Protein AF-A0A0W8F7K5-F1 (afdb_monomer)

Structure (mmCIF, N/CA/C/O backbone):
data_AF-A0A0W8F7K5-F1
#
_entry.id   AF-A0A0W8F7K5-F1
#
loop_
_atom_site.group_PDB
_atom_site.id
_atom_site.type_symbol
_atom_site.label_atom_id
_atom_site.label_alt_id
_atom_site.label_comp_id
_atom_site.label_asym_id
_atom_site.label_entity_id
_atom_site.label_seq_id
_atom_site.pdbx_PDB_ins_code
_atom_site.Cartn_x
_atom_site.Cartn_y
_atom_site.Cartn_z
_atom_site.occupancy
_atom_site.B_iso_or_equiv
_atom_site.auth_seq_id
_atom_site.auth_comp_id
_atom_site.auth_asym_id
_atom_site.auth_atom_id
_atom_site.pdbx_PDB_model_num
ATOM 1 N N . MET A 1 1 ? 0.411 -2.273 21.176 1.00 55.88 1 MET A N 1
ATOM 2 C CA . MET A 1 1 ? 0.681 -2.258 19.725 1.00 55.88 1 MET A CA 1
ATOM 3 C C . MET A 1 1 ? 0.316 -0.873 19.237 1.00 55.88 1 MET A C 1
ATOM 5 O O . MET A 1 1 ? -0.767 -0.421 19.583 1.00 55.88 1 MET A O 1
ATOM 9 N N . GLU A 1 2 ? 1.220 -0.173 18.554 1.00 68.50 2 GLU A N 1
ATOM 10 C CA . GLU A 1 2 ? 0.883 1.118 17.944 1.00 68.50 2 GLU A CA 1
ATOM 11 C C . GLU A 1 2 ? -0.103 0.872 16.798 1.00 68.50 2 GLU A C 1
ATOM 13 O O . GLU A 1 2 ? 0.166 0.078 15.894 1.00 68.50 2 GLU A O 1
ATOM 18 N N . THR A 1 3 ? -1.279 1.487 16.893 1.00 73.75 3 THR A N 1
ATOM 19 C CA . THR A 1 3 ? -2.304 1.474 15.849 1.00 73.75 3 THR A CA 1
ATOM 20 C C . THR A 1 3 ? -1.851 2.354 14.697 1.00 73.75 3 THR A C 1
ATOM 22 O O . THR A 1 3 ? -1.483 3.504 14.932 1.00 73.75 3 THR A O 1
ATOM 25 N N . ILE A 1 4 ? -1.917 1.839 13.470 1.00 84.44 4 ILE A N 1
ATOM 26 C CA . ILE A 1 4 ? -1.663 2.658 12.287 1.00 84.44 4 ILE A CA 1
ATOM 27 C C . ILE A 1 4 ? -2.726 3.754 12.159 1.00 84.44 4 ILE A C 1
ATOM 29 O O . ILE A 1 4 ? -3.914 3.525 12.391 1.00 84.44 4 ILE A O 1
ATOM 33 N N . THR A 1 5 ? -2.282 4.955 11.811 1.00 88.06 5 THR A N 1
ATOM 34 C CA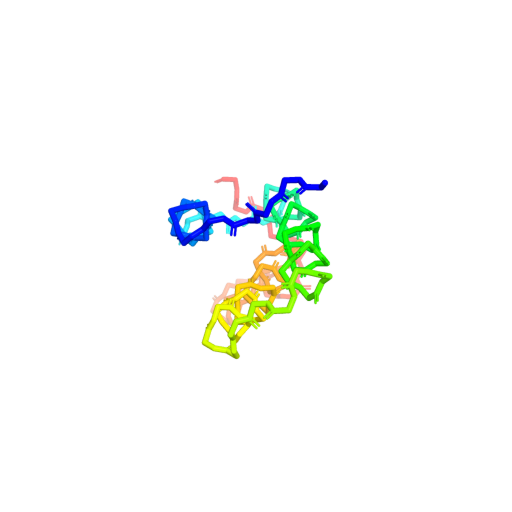 . THR A 1 5 ? -3.124 6.141 11.651 1.00 88.06 5 THR A CA 1
ATOM 35 C C . THR A 1 5 ? -3.443 6.420 10.183 1.00 88.06 5 THR A C 1
ATOM 37 O O . THR A 1 5 ? -2.708 6.039 9.274 1.00 88.06 5 THR A O 1
ATOM 40 N N . GLU A 1 6 ? -4.522 7.163 9.928 1.00 88.06 6 GLU A N 1
ATOM 41 C CA . GLU A 1 6 ? -4.873 7.589 8.565 1.00 88.06 6 GLU A CA 1
ATOM 42 C C . GLU A 1 6 ? -3.769 8.446 7.919 1.00 88.06 6 GLU A C 1
ATOM 44 O O . GLU A 1 6 ? -3.551 8.386 6.709 1.00 88.06 6 GLU A O 1
ATOM 49 N N . LYS A 1 7 ? -3.044 9.226 8.730 1.00 90.88 7 LYS A N 1
ATOM 50 C CA . LYS A 1 7 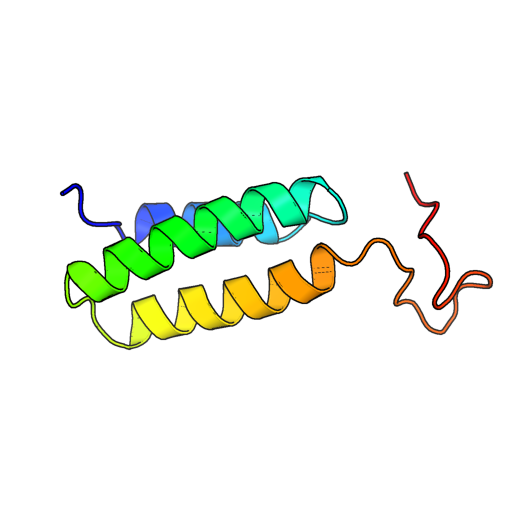? -1.907 10.018 8.259 1.00 90.88 7 LYS A CA 1
ATOM 51 C C . LYS A 1 7 ? -0.795 9.118 7.723 1.00 90.88 7 LYS A C 1
ATOM 53 O O . LYS A 1 7 ? -0.311 9.363 6.627 1.00 90.88 7 LYS A O 1
ATOM 58 N N . GLU A 1 8 ? -0.440 8.065 8.454 1.00 90.12 8 GLU A N 1
ATOM 59 C CA . GLU A 1 8 ? 0.570 7.107 7.995 1.00 90.12 8 GLU A CA 1
ATOM 60 C C . GLU A 1 8 ? 0.153 6.423 6.688 1.00 90.12 8 GLU A C 1
ATOM 6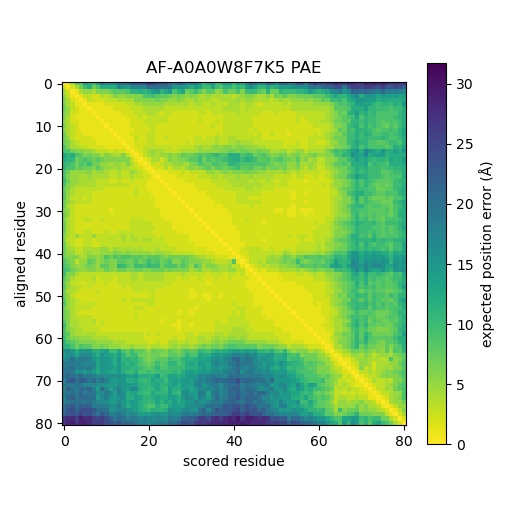2 O O . GLU A 1 8 ? 0.982 6.258 5.800 1.00 90.12 8 GLU A O 1
ATOM 67 N N . ILE A 1 9 ? -1.133 6.089 6.524 1.00 90.56 9 ILE A N 1
ATOM 68 C CA . ILE A 1 9 ? -1.648 5.522 5.267 1.00 90.56 9 ILE A CA 1
ATOM 69 C C . ILE A 1 9 ? -1.477 6.517 4.111 1.00 90.56 9 ILE A C 1
ATOM 71 O O . ILE A 1 9 ? -0.991 6.136 3.048 1.00 90.56 9 ILE A O 1
ATOM 75 N N . ARG A 1 10 ? -1.804 7.79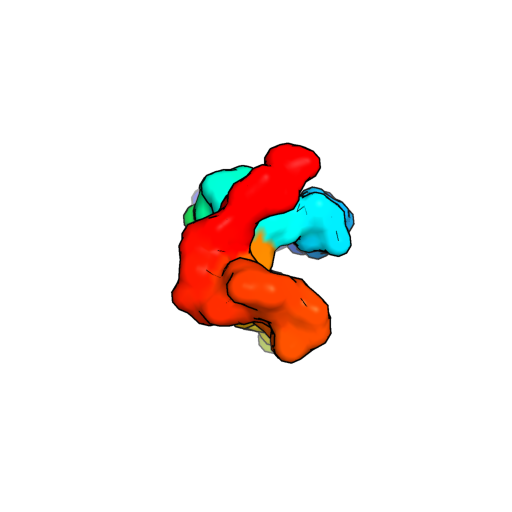9 4.319 1.00 91.44 10 ARG A N 1
ATOM 76 C CA . ARG A 1 10 ? -1.593 8.849 3.304 1.00 91.44 10 ARG A CA 1
ATOM 77 C C . ARG A 1 10 ? -0.116 9.028 2.953 1.00 91.44 10 ARG A C 1
ATOM 79 O O . ARG A 1 10 ? 0.214 9.158 1.779 1.00 91.44 10 ARG A O 1
ATOM 86 N N . ASP A 1 11 ? 0.770 8.992 3.945 1.00 92.50 11 ASP A N 1
ATOM 87 C CA . ASP A 1 11 ? 2.215 9.104 3.723 1.00 92.50 11 ASP A CA 1
ATOM 88 C C . ASP A 1 11 ? 2.738 7.904 2.899 1.00 92.50 11 ASP A C 1
ATOM 90 O O . ASP A 1 11 ? 3.589 8.062 2.018 1.00 92.50 11 ASP A O 1
ATOM 94 N N . LEU A 1 12 ? 2.209 6.695 3.135 1.00 92.62 12 LEU A N 1
ATOM 95 C CA . LEU A 1 12 ? 2.519 5.499 2.341 1.00 92.62 12 LEU A CA 1
ATOM 96 C C . LEU A 1 12 ? 2.008 5.617 0.894 1.00 92.62 12 LEU A C 1
ATOM 98 O O . LEU A 1 12 ? 2.744 5.288 -0.040 1.00 92.62 12 LEU A O 1
ATOM 102 N N . GLU A 1 13 ? 0.789 6.123 0.698 1.00 91.56 13 GLU A N 1
ATOM 103 C CA . GLU A 1 13 ? 0.219 6.399 -0.628 1.00 91.56 13 GLU A CA 1
ATOM 104 C C . GLU A 1 13 ? 1.067 7.420 -1.401 1.00 91.56 13 GLU A C 1
ATOM 106 O O . GLU A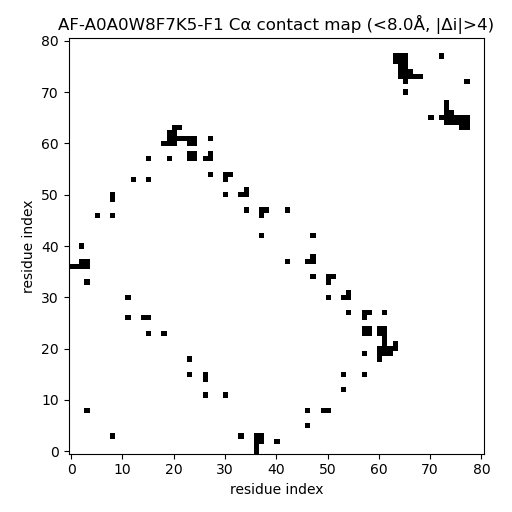 1 13 ? 1.434 7.182 -2.555 1.00 91.56 13 GLU A O 1
ATOM 111 N N . GLU A 1 14 ? 1.456 8.526 -0.759 1.00 90.88 14 GLU A N 1
ATOM 112 C CA . GLU A 1 14 ? 2.287 9.559 -1.379 1.00 90.88 14 GLU A CA 1
ATOM 113 C C . GLU A 1 14 ? 3.636 8.983 -1.827 1.00 90.88 14 GLU A C 1
ATOM 115 O O . GLU A 1 14 ? 4.036 9.153 -2.985 1.00 90.88 14 GLU A O 1
ATOM 120 N N . ARG A 1 15 ? 4.300 8.216 -0.953 1.00 88.62 15 ARG A N 1
ATOM 121 C CA . ARG A 1 15 ? 5.571 7.542 -1.263 1.00 88.62 15 ARG A CA 1
ATOM 122 C C . ARG A 1 15 ? 5.442 6.549 -2.417 1.00 88.62 15 ARG A C 1
ATOM 124 O O . ARG A 1 15 ? 6.392 6.399 -3.189 1.00 88.62 15 ARG A O 1
ATOM 131 N N . ALA A 1 16 ? 4.294 5.888 -2.562 1.00 88.25 16 ALA A N 1
ATOM 132 C CA . ALA A 1 16 ? 4.063 4.917 -3.627 1.00 88.25 16 ALA A CA 1
ATOM 133 C C . ALA A 1 16 ? 3.871 5.560 -5.010 1.00 88.25 16 ALA A C 1
ATOM 135 O O . ALA A 1 16 ? 4.198 4.933 -6.018 1.00 88.25 16 ALA A O 1
ATOM 136 N N . SER A 1 17 ? 3.414 6.814 -5.069 1.00 82.44 17 SER A N 1
ATOM 137 C CA . SER A 1 17 ? 3.050 7.527 -6.307 1.00 82.44 17 SER A CA 1
ATOM 138 C C . SER A 1 17 ? 4.115 7.485 -7.412 1.00 82.44 17 SER A C 1
ATOM 140 O O . SER A 1 17 ? 3.787 7.459 -8.598 1.00 82.44 17 SER A O 1
ATOM 142 N N . TYR A 1 18 ? 5.400 7.479 -7.040 1.00 76.19 18 TYR A N 1
ATOM 143 C CA . TYR A 1 18 ? 6.517 7.626 -7.984 1.00 76.19 18 TYR A CA 1
ATOM 144 C C . TYR A 1 18 ? 7.577 6.523 -7.874 1.00 76.19 18 TYR A C 1
ATOM 146 O O . TYR A 1 18 ? 8.648 6.624 -8.478 1.00 76.19 18 TYR A O 1
ATOM 154 N N . ILE A 1 19 ? 7.312 5.468 -7.104 1.00 82.81 19 ILE A N 1
ATOM 155 C CA . ILE A 1 19 ? 8.316 4.460 -6.760 1.00 82.81 19 ILE A CA 1
ATOM 156 C C . ILE A 1 19 ? 8.219 3.235 -7.678 1.00 82.81 19 ILE A C 1
ATOM 158 O O . ILE A 1 19 ? 7.130 2.799 -8.041 1.00 82.81 19 ILE A O 1
ATOM 162 N N . LYS A 1 20 ? 9.364 2.673 -8.085 1.00 80.25 20 LYS A N 1
ATOM 163 C CA . LYS A 1 20 ? 9.455 1.454 -8.912 1.00 80.25 20 LYS A CA 1
ATOM 164 C C . LYS A 1 20 ? 10.666 0.607 -8.526 1.00 80.25 20 LYS A C 1
ATOM 166 O O . LYS A 1 20 ? 11.602 1.095 -7.887 1.00 80.25 20 LYS A O 1
ATOM 171 N N . GLY A 1 21 ? 10.654 -0.654 -8.950 1.00 79.00 21 GLY A N 1
ATOM 172 C CA . GLY A 1 21 ? 11.747 -1.602 -8.763 1.00 79.00 21 GLY A CA 1
ATOM 173 C C . GLY A 1 21 ? 12.021 -1.878 -7.287 1.00 79.00 21 GLY A C 1
ATOM 174 O O . GLY A 1 21 ? 11.101 -2.081 -6.500 1.00 79.00 21 GLY A O 1
ATOM 175 N N . GLU A 1 22 ? 13.295 -1.869 -6.896 1.00 80.88 22 GLU A N 1
ATOM 176 C CA . GLU A 1 22 ? 13.718 -2.246 -5.541 1.00 80.88 22 GLU A CA 1
ATOM 177 C C . GLU A 1 22 ? 13.108 -1.363 -4.447 1.00 80.88 22 GLU A C 1
ATOM 179 O O . GLU A 1 22 ? 12.675 -1.855 -3.412 1.00 80.88 22 GLU A O 1
ATOM 184 N N . LYS A 1 23 ? 12.976 -0.059 -4.704 1.00 83.94 23 LYS A N 1
ATOM 185 C CA . LYS A 1 23 ? 12.357 0.859 -3.744 1.00 83.94 23 LYS A CA 1
ATOM 186 C C . LYS A 1 23 ? 10.871 0.540 -3.513 1.00 83.94 23 LYS A C 1
ATOM 188 O O . LYS A 1 23 ? 10.378 0.716 -2.405 1.00 83.94 23 LYS A O 1
ATOM 193 N N . ALA A 1 24 ? 10.175 0.042 -4.539 1.00 87.19 24 ALA A N 1
ATOM 194 C CA . ALA A 1 24 ? 8.787 -0.395 -4.415 1.00 87.19 24 ALA A CA 1
ATOM 195 C C . ALA A 1 24 ? 8.657 -1.703 -3.618 1.00 87.19 24 ALA A C 1
ATOM 197 O O . ALA A 1 24 ? 7.649 -1.882 -2.947 1.00 87.19 24 ALA A O 1
ATOM 198 N N . LYS A 1 25 ? 9.665 -2.592 -3.646 1.00 87.38 25 LYS A N 1
ATOM 199 C CA . LYS A 1 25 ? 9.690 -3.789 -2.783 1.00 87.38 25 LYS A CA 1
ATOM 200 C C . LYS A 1 25 ? 9.794 -3.418 -1.312 1.00 87.38 25 LYS A C 1
ATOM 202 O O . LYS A 1 25 ? 8.990 -3.889 -0.524 1.00 87.38 25 LYS A O 1
ATOM 207 N N . VAL A 1 26 ? 10.730 -2.530 -0.975 1.00 90.19 26 VAL A N 1
ATOM 208 C CA . VAL A 1 26 ? 10.906 -2.063 0.408 1.00 90.19 26 VAL A CA 1
ATOM 209 C C . VAL A 1 26 ? 9.618 -1.418 0.917 1.00 90.19 26 VAL A C 1
ATOM 211 O O . VAL A 1 26 ? 9.135 -1.759 1.989 1.00 90.19 26 VAL A O 1
ATOM 214 N N . LEU A 1 27 ? 9.002 -0.546 0.111 1.00 92.62 27 LEU A N 1
ATOM 215 C CA . LEU A 1 27 ? 7.732 0.067 0.496 1.00 92.62 27 LEU A CA 1
ATOM 216 C C . LEU A 1 27 ? 6.598 -0.962 0.604 1.00 92.62 27 LEU A C 1
ATOM 218 O O . LEU A 1 27 ? 5.749 -0.830 1.475 1.00 92.62 27 LEU A O 1
ATOM 222 N N . LYS A 1 28 ? 6.582 -1.999 -0.242 1.00 93.25 28 LYS A N 1
ATOM 223 C CA . LYS A 1 28 ? 5.602 -3.086 -0.143 1.00 93.25 28 LYS A CA 1
ATOM 224 C C . LYS A 1 28 ? 5.690 -3.788 1.213 1.00 93.25 28 LYS A C 1
ATOM 226 O O . LYS A 1 28 ? 4.660 -3.961 1.849 1.00 93.25 28 LYS A O 1
ATOM 231 N N . GLU A 1 29 ? 6.893 -4.140 1.661 1.00 93.75 29 GLU A N 1
ATOM 232 C CA . GLU A 1 29 ? 7.109 -4.775 2.969 1.00 93.75 29 GLU A CA 1
ATOM 233 C C . GLU A 1 29 ? 6.620 -3.876 4.118 1.00 93.75 29 GLU A C 1
ATOM 235 O O . GLU A 1 29 ? 5.970 -4.347 5.051 1.00 93.75 29 GLU A O 1
ATOM 240 N N . GLU A 1 30 ? 6.858 -2.562 4.032 1.00 93.69 30 GLU A N 1
ATOM 241 C CA . GLU A 1 30 ? 6.323 -1.598 5.004 1.00 93.69 30 GLU A CA 1
ATOM 242 C C . GLU A 1 30 ? 4.783 -1.583 5.021 1.00 93.69 30 GLU A C 1
ATOM 244 O O . GLU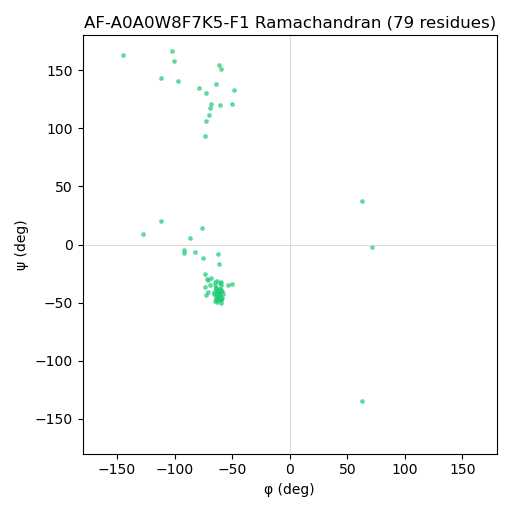 A 1 30 ? 4.176 -1.561 6.095 1.00 93.69 30 GLU A O 1
ATOM 249 N N . VAL A 1 31 ? 4.145 -1.637 3.846 1.00 94.31 31 VAL A N 1
ATOM 250 C CA . VAL A 1 31 ? 2.679 -1.673 3.718 1.00 94.31 31 VAL A CA 1
ATOM 251 C C . VAL A 1 31 ? 2.100 -3.007 4.214 1.00 94.31 31 VAL A C 1
ATOM 253 O O . VAL A 1 31 ? 1.045 -3.009 4.840 1.00 94.31 31 VAL A O 1
ATOM 256 N N . GLU A 1 32 ? 2.787 -4.138 4.027 1.00 94.38 32 GLU A N 1
ATOM 257 C CA . GLU A 1 32 ? 2.363 -5.441 4.575 1.00 94.38 32 GLU A CA 1
ATOM 258 C C . GLU A 1 32 ? 2.351 -5.425 6.112 1.00 94.38 32 GLU A C 1
ATOM 260 O O . GLU A 1 32 ? 1.407 -5.901 6.747 1.00 94.38 32 GLU A O 1
ATOM 265 N N . VAL A 1 33 ? 3.363 -4.807 6.730 1.00 93.94 33 VAL A N 1
ATOM 266 C CA . VAL A 1 33 ? 3.406 -4.615 8.188 1.00 93.94 33 VAL A CA 1
ATOM 267 C C . VAL A 1 33 ? 2.286 -3.681 8.655 1.00 93.94 33 VAL A C 1
ATOM 269 O O . VAL A 1 33 ? 1.660 -3.938 9.686 1.00 93.94 33 VAL A O 1
ATOM 272 N N . ALA A 1 34 ? 2.023 -2.605 7.913 1.00 92.75 34 ALA A N 1
ATOM 273 C CA . ALA A 1 34 ? 0.918 -1.685 8.169 1.00 92.75 34 ALA A CA 1
ATOM 274 C C . ALA A 1 34 ? -0.451 -2.383 8.104 1.00 92.75 34 ALA A C 1
ATOM 276 O O . ALA A 1 34 ? -1.267 -2.199 9.008 1.00 92.75 34 ALA A O 1
ATOM 277 N N . MET A 1 35 ? -0.670 -3.226 7.092 1.00 92.94 35 MET A N 1
ATOM 278 C CA . MET A 1 35 ? -1.884 -4.026 6.916 1.00 92.94 35 MET A CA 1
ATOM 279 C C . MET A 1 35 ? -2.114 -4.963 8.103 1.00 92.94 35 MET A C 1
ATOM 281 O O . MET A 1 35 ? -3.166 -4.908 8.734 1.00 92.94 35 MET A O 1
ATOM 285 N N . ALA A 1 36 ? -1.097 -5.730 8.507 1.00 92.25 36 ALA A N 1
ATOM 286 C CA . ALA A 1 36 ? -1.211 -6.633 9.653 1.00 92.25 36 ALA A CA 1
ATOM 287 C C . ALA A 1 36 ? -1.564 -5.889 10.957 1.00 92.25 36 ALA A C 1
ATOM 289 O O . ALA A 1 36 ? -2.310 -6.398 11.797 1.00 92.25 36 ALA A O 1
ATOM 290 N N . ARG A 1 37 ? -1.053 -4.662 11.138 1.00 91.38 37 ARG A N 1
ATOM 291 C CA . ARG A 1 37 ? -1.414 -3.804 12.279 1.00 91.38 37 ARG A CA 1
ATOM 292 C C . ARG A 1 37 ? -2.845 -3.279 12.173 1.00 91.38 37 ARG A C 1
ATOM 294 O O . ARG A 1 37 ? -3.528 -3.237 13.194 1.00 91.38 37 ARG A O 1
ATOM 301 N N . ALA A 1 38 ? -3.287 -2.880 10.980 1.00 90.19 38 ALA A N 1
ATOM 302 C CA . ALA A 1 38 ? -4.650 -2.415 10.729 1.00 90.19 38 ALA A CA 1
ATOM 303 C C . ALA A 1 38 ? -5.682 -3.511 11.028 1.00 90.19 38 ALA A C 1
ATOM 305 O O . ALA A 1 38 ? -6.653 -3.264 11.746 1.00 90.19 38 ALA A O 1
ATOM 306 N N . GLU A 1 39 ? -5.427 -4.729 10.549 1.00 89.69 39 GLU A N 1
ATOM 307 C CA . GLU A 1 39 ? -6.263 -5.905 10.798 1.00 89.69 39 GLU A CA 1
ATOM 308 C C . GLU A 1 39 ? -6.290 -6.274 12.285 1.00 89.69 39 GLU A C 1
ATOM 310 O O . GLU A 1 39 ? -7.363 -6.454 12.861 1.00 89.69 39 GLU A O 1
ATOM 315 N N . ALA A 1 40 ? -5.125 -6.318 12.944 1.00 89.88 40 ALA A N 1
ATOM 316 C CA . ALA A 1 40 ? -5.033 -6.620 14.373 1.00 89.88 40 ALA A CA 1
ATOM 317 C C . ALA A 1 40 ? -5.741 -5.576 15.253 1.00 89.88 40 ALA A C 1
ATOM 319 O O . ALA A 1 40 ? -6.256 -5.909 16.321 1.00 89.88 40 ALA A O 1
ATOM 320 N N . ALA A 1 41 ? -5.767 -4.316 14.814 1.00 88.31 41 ALA A N 1
ATOM 321 C CA . ALA A 1 41 ? -6.483 -3.234 15.481 1.00 88.31 41 ALA A CA 1
ATOM 322 C C . ALA A 1 41 ? -7.985 -3.195 15.143 1.00 88.31 41 ALA A C 1
ATOM 324 O O . ALA A 1 41 ? -8.710 -2.403 15.743 1.00 88.31 41 ALA A O 1
ATOM 325 N N . GLY A 1 42 ? -8.457 -4.025 14.204 1.00 86.56 42 GLY A N 1
ATOM 326 C CA . GLY A 1 42 ? -9.847 -4.028 13.754 1.00 86.56 42 GLY A CA 1
ATOM 327 C C . GLY A 1 42 ? -10.261 -2.708 13.103 1.00 86.56 42 GLY A C 1
ATOM 328 O O . GLY A 1 42 ? -11.375 -2.235 13.337 1.00 86.56 42 GLY A O 1
ATOM 329 N N . LEU A 1 43 ? -9.357 -2.077 12.341 1.00 85.69 43 LEU A N 1
ATOM 330 C CA . LEU A 1 43 ? -9.671 -0.838 11.631 1.00 85.69 43 LEU A CA 1
ATOM 331 C C . LEU A 1 43 ? -10.800 -1.049 10.613 1.00 85.69 43 LEU A C 1
ATOM 333 O O . LEU A 1 43 ? -11.040 -2.153 10.126 1.00 85.69 43 LEU A O 1
ATOM 337 N N . GLY A 1 44 ? -11.512 0.038 10.307 1.00 85.75 44 GLY A N 1
ATOM 338 C CA . GLY A 1 44 ? -12.628 0.014 9.366 1.00 85.75 44 GLY A CA 1
ATOM 339 C C . GLY A 1 44 ? -12.207 -0.443 7.968 1.00 85.75 44 GLY A C 1
ATOM 340 O O . GLY A 1 44 ? -11.074 -0.204 7.541 1.00 85.75 44 GLY A O 1
ATOM 341 N N . SER A 1 45 ? -13.152 -1.051 7.246 1.00 87.81 45 SER A N 1
ATOM 342 C CA . SER A 1 45 ? -12.930 -1.619 5.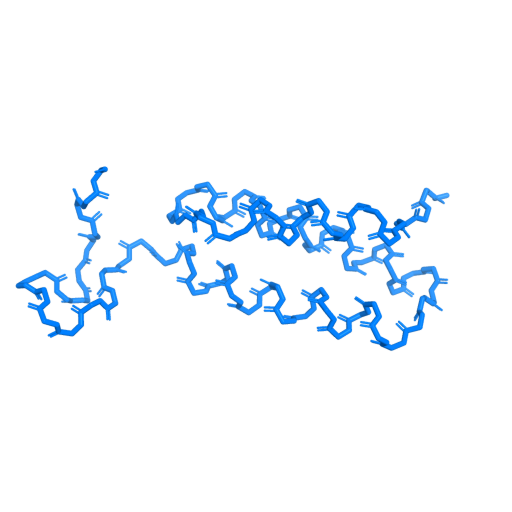911 1.00 87.81 45 SER A CA 1
ATOM 343 C C . SER A 1 45 ? -12.326 -0.617 4.928 1.00 87.81 45 SER A C 1
ATOM 345 O O . SER A 1 45 ? -11.456 -0.990 4.165 1.00 87.81 45 SER A O 1
ATOM 347 N N . GLU A 1 46 ? -12.678 0.669 5.010 1.00 91.06 46 GLU A N 1
ATOM 348 C CA . GLU A 1 46 ? -12.122 1.710 4.134 1.00 91.06 46 GLU A CA 1
ATOM 349 C C . GLU A 1 46 ? -10.587 1.825 4.213 1.00 91.06 46 GLU A C 1
ATOM 351 O O . GLU A 1 46 ? -9.917 1.974 3.192 1.00 91.06 46 GLU A O 1
ATOM 356 N N . LEU A 1 47 ? -10.008 1.764 5.417 1.00 89.25 47 LEU A N 1
ATOM 357 C CA . LEU A 1 47 ? -8.554 1.879 5.588 1.00 89.25 47 LEU A CA 1
ATOM 358 C C . LEU A 1 47 ? -7.838 0.612 5.120 1.00 89.25 47 LEU A C 1
ATOM 360 O O . LEU A 1 47 ? -6.757 0.692 4.538 1.00 89.25 47 LEU A O 1
ATOM 364 N N . ILE A 1 48 ? -8.467 -0.537 5.357 1.00 92.62 48 ILE A N 1
ATOM 365 C CA . ILE A 1 48 ? -8.009 -1.842 4.884 1.00 92.62 48 ILE A CA 1
ATOM 366 C C . ILE A 1 48 ? -8.025 -1.876 3.348 1.00 92.62 48 ILE A C 1
ATOM 368 O O . ILE A 1 48 ? -7.003 -2.182 2.743 1.00 92.62 48 ILE A O 1
ATOM 372 N N . ASP A 1 49 ? -9.118 -1.445 2.713 1.00 93.69 49 ASP A N 1
ATOM 373 C CA . ASP A 1 49 ? -9.273 -1.405 1.254 1.00 93.69 49 ASP A CA 1
ATOM 374 C C . ASP A 1 49 ? -8.196 -0.529 0.589 1.00 93.69 49 ASP A C 1
ATOM 376 O O . ASP A 1 49 ? -7.642 -0.877 -0.457 1.00 93.69 49 ASP A O 1
ATOM 380 N N . ARG A 1 50 ? -7.853 0.610 1.207 1.00 94.12 50 ARG A N 1
ATOM 381 C CA . ARG A 1 50 ? -6.779 1.495 0.725 1.00 94.12 50 ARG A CA 1
ATOM 382 C C . ARG A 1 50 ? -5.410 0.819 0.775 1.00 94.12 50 ARG A C 1
ATOM 384 O O . ARG A 1 50 ? -4.655 0.908 -0.195 1.00 94.12 50 ARG A O 1
ATOM 391 N N . LEU A 1 51 ? -5.097 0.135 1.876 1.00 93.31 51 LEU A N 1
ATOM 392 C CA . LEU A 1 51 ? -3.851 -0.623 2.020 1.00 93.31 51 LEU A CA 1
ATOM 393 C C . LEU A 1 51 ? -3.783 -1.788 1.021 1.00 93.31 51 LEU A C 1
ATOM 395 O O . LEU A 1 51 ? -2.732 -2.007 0.420 1.00 93.31 51 LEU A O 1
ATOM 399 N N . ASP A 1 52 ? -4.902 -2.462 0.762 1.00 94.50 52 ASP A N 1
ATOM 400 C CA . ASP A 1 52 ? -4.996 -3.547 -0.220 1.00 94.50 52 ASP A CA 1
ATOM 401 C C . ASP A 1 52 ? -4.718 -3.064 -1.651 1.00 94.50 52 ASP A C 1
ATOM 403 O O . ASP A 1 52 ? -3.895 -3.640 -2.375 1.00 94.50 52 ASP A O 1
ATOM 407 N N . ILE A 1 53 ? -5.337 -1.952 -2.059 1.00 94.19 53 ILE A N 1
ATOM 408 C CA . ILE A 1 53 ? -5.066 -1.324 -3.362 1.00 94.19 53 ILE A CA 1
ATOM 409 C C . ILE A 1 53 ? -3.589 -0.917 -3.458 1.00 94.19 53 ILE A C 1
ATOM 411 O O . ILE A 1 53 ? -2.947 -1.105 -4.498 1.00 94.19 53 ILE A O 1
ATOM 415 N N . LEU A 1 54 ? -3.024 -0.383 -2.374 1.00 93.44 54 LEU A N 1
ATOM 416 C CA . LEU A 1 54 ? -1.623 0.016 -2.320 1.00 93.44 54 LEU A CA 1
ATOM 417 C C . LEU A 1 54 ? -0.676 -1.184 -2.487 1.00 93.44 54 LEU A C 1
ATOM 419 O O . LEU A 1 54 ? 0.283 -1.101 -3.259 1.00 93.44 54 LEU A O 1
ATOM 423 N N . LEU A 1 55 ? -0.965 -2.317 -1.840 1.00 94.06 55 LEU A N 1
ATOM 424 C CA . LEU A 1 55 ? -0.206 -3.565 -1.985 1.00 94.06 55 LEU A CA 1
ATOM 425 C C . LEU A 1 55 ? -0.244 -4.108 -3.412 1.00 94.06 55 LEU A C 1
ATOM 427 O O . LEU A 1 55 ? 0.780 -4.581 -3.923 1.00 94.06 55 LEU A O 1
ATOM 431 N N . LEU A 1 56 ? -1.397 -4.020 -4.075 1.00 91.69 56 LEU A N 1
ATOM 432 C CA . LEU A 1 56 ? -1.542 -4.420 -5.470 1.00 91.69 56 LEU A CA 1
ATOM 433 C C . LEU A 1 56 ? -0.661 -3.550 -6.379 1.00 91.69 56 LEU A C 1
ATOM 435 O 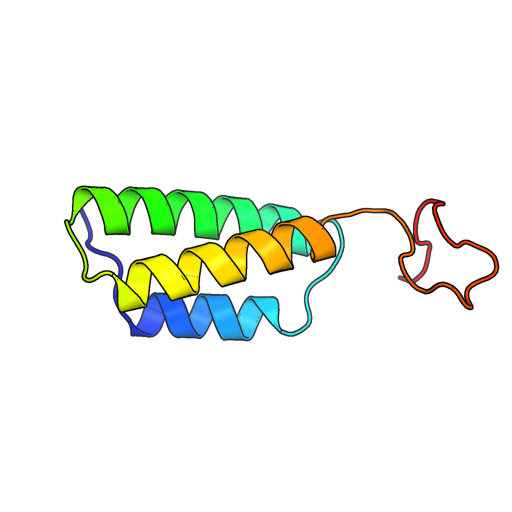O . LEU A 1 56 ? 0.162 -4.076 -7.134 1.00 91.69 56 LEU A O 1
ATOM 439 N N . ASN A 1 57 ? -0.736 -2.227 -6.220 1.00 90.06 57 ASN A N 1
ATOM 440 C CA . ASN A 1 57 ? 0.072 -1.274 -6.983 1.00 90.06 57 ASN A CA 1
ATOM 441 C C . ASN A 1 57 ? 1.578 -1.474 -6.757 1.00 90.06 57 ASN A C 1
ATOM 443 O O . ASN A 1 57 ? 2.358 -1.490 -7.711 1.00 90.06 57 ASN A O 1
ATOM 447 N N . LEU A 1 58 ? 2.010 -1.679 -5.511 1.00 90.56 58 LEU A N 1
ATOM 448 C CA . LEU A 1 58 ? 3.418 -1.916 -5.186 1.00 90.56 58 LEU A CA 1
ATOM 449 C C . LEU A 1 58 ? 3.903 -3.286 -5.661 1.00 90.56 58 LEU A C 1
ATOM 451 O O . LEU A 1 58 ? 5.061 -3.428 -6.054 1.00 90.56 58 LEU A O 1
ATOM 455 N N . THR A 1 59 ? 3.030 -4.291 -5.710 1.00 88.25 59 THR A N 1
ATOM 456 C CA . THR A 1 59 ? 3.346 -5.590 -6.318 1.00 88.25 59 THR A CA 1
ATOM 457 C C . THR A 1 59 ? 3.605 -5.454 -7.816 1.00 88.25 59 THR A C 1
ATOM 459 O O . THR A 1 59 ? 4.510 -6.100 -8.342 1.00 88.25 59 THR A O 1
ATOM 462 N N . GLU A 1 60 ? 2.876 -4.587 -8.513 1.00 85.81 60 GLU A N 1
ATOM 463 C CA . GLU A 1 60 ? 3.176 -4.278 -9.910 1.00 85.81 60 GLU A CA 1
ATOM 464 C C . GLU A 1 60 ? 4.432 -3.417 -10.059 1.00 85.81 60 GLU A C 1
ATOM 466 O O . GLU A 1 60 ? 5.282 -3.712 -10.900 1.00 85.81 60 GLU A O 1
ATOM 471 N N . ALA A 1 61 ? 4.588 -2.389 -9.225 1.00 84.94 61 ALA A N 1
ATOM 472 C CA . ALA A 1 61 ? 5.712 -1.460 -9.287 1.00 84.94 61 ALA A CA 1
ATOM 473 C C . ALA A 1 61 ? 7.052 -2.103 -8.894 1.00 84.94 61 ALA A C 1
ATOM 475 O O . ALA A 1 61 ? 8.099 -1.694 -9.395 1.00 84.94 61 ALA A O 1
ATOM 476 N N . SER A 1 62 ? 7.030 -3.117 -8.027 1.00 85.19 62 SER A N 1
ATOM 477 C CA . SER A 1 62 ? 8.204 -3.893 -7.605 1.00 85.19 62 SER A CA 1
ATOM 478 C C . SER A 1 62 ? 8.699 -4.886 -8.651 1.00 85.19 62 SER A C 1
ATOM 480 O O . SER A 1 62 ? 9.809 -5.418 -8.519 1.00 85.19 62 SER A O 1
ATOM 482 N N . ARG A 1 63 ? 7.915 -5.128 -9.711 1.00 80.94 63 ARG A N 1
ATOM 483 C CA . ARG A 1 63 ? 8.360 -5.948 -10.834 1.00 80.94 63 ARG A CA 1
ATOM 484 C C . ARG A 1 63 ? 9.586 -5.3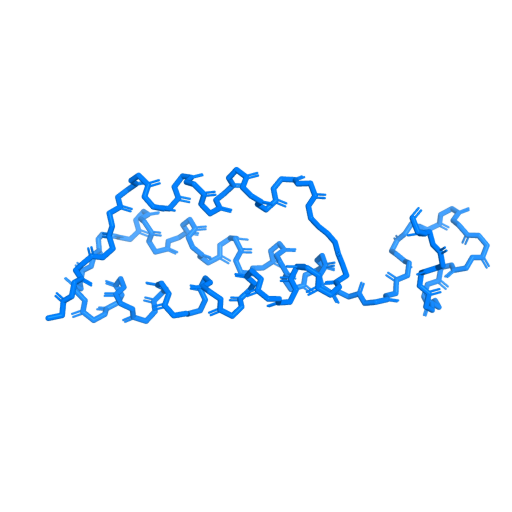03 -11.461 1.00 80.94 63 ARG A C 1
ATOM 486 O O . ARG A 1 63 ? 9.536 -4.205 -12.004 1.00 80.94 63 ARG A O 1
ATOM 493 N N . ASP A 1 64 ? 10.684 -6.048 -11.464 1.00 69.38 64 ASP A N 1
ATOM 494 C CA . ASP A 1 64 ? 11.935 -5.636 -12.103 1.00 69.38 64 ASP A CA 1
ATOM 495 C C . ASP A 1 64 ? 11.871 -5.779 -13.637 1.00 69.38 64 ASP A C 1
ATOM 497 O O . ASP A 1 64 ? 12.893 -5.765 -14.309 1.00 69.38 64 ASP A O 1
ATOM 501 N N . VAL A 1 65 ? 10.677 -5.949 -14.220 1.00 70.00 65 VAL A N 1
ATOM 502 C CA . VAL A 1 65 ? 10.459 -6.132 -15.662 1.00 70.00 65 VAL A CA 1
ATOM 503 C C . VAL A 1 65 ? 9.739 -4.938 -16.273 1.00 70.00 65 VAL A C 1
ATOM 505 O O . VAL A 1 65 ? 8.852 -4.343 -15.666 1.00 70.00 65 VAL A O 1
ATOM 508 N N . CYS A 1 66 ? 10.111 -4.577 -17.502 1.00 68.25 66 CYS A N 1
ATOM 509 C CA . CYS A 1 66 ? 9.456 -3.485 -18.209 1.00 68.25 66 CYS A CA 1
ATOM 510 C C . CYS A 1 66 ? 8.024 -3.881 -18.601 1.00 68.25 66 CYS A C 1
ATOM 512 O O . CYS A 1 66 ? 7.827 -4.794 -19.404 1.00 68.25 66 CYS A O 1
ATOM 514 N N . THR A 1 67 ? 7.032 -3.169 -18.066 1.00 70.31 67 THR A N 1
ATOM 515 C CA . THR A 1 67 ? 5.605 -3.354 -18.388 1.00 70.31 67 THR A CA 1
ATOM 516 C C . THR A 1 67 ? 5.121 -2.454 -19.527 1.00 70.31 67 THR A C 1
ATOM 518 O O . THR A 1 67 ? 3.991 -2.595 -19.987 1.00 70.31 67 THR A O 1
ATOM 521 N N . ASN A 1 68 ? 5.971 -1.552 -20.034 1.00 72.00 68 ASN A N 1
ATOM 522 C CA . ASN A 1 68 ? 5.644 -0.716 -21.186 1.00 72.00 68 ASN A CA 1
ATOM 523 C C . ASN A 1 68 ? 5.662 -1.566 -22.465 1.00 72.00 68 ASN A C 1
ATOM 525 O O . ASN A 1 68 ? 6.731 -1.907 -22.970 1.00 72.00 68 ASN A O 1
ATOM 529 N N . THR A 1 69 ? 4.481 -1.869 -23.003 1.00 74.69 69 THR A N 1
ATOM 530 C CA . THR A 1 69 ? 4.290 -2.689 -24.214 1.00 74.69 69 THR A CA 1
ATOM 531 C C . THR A 1 69 ? 4.920 -2.088 -25.471 1.00 74.69 69 THR A C 1
ATOM 533 O O . THR A 1 69 ? 5.133 -2.800 -26.446 1.00 74.69 69 THR A O 1
ATOM 536 N N . ARG A 1 70 ? 5.265 -0.793 -25.455 1.00 77.25 70 ARG A N 1
ATOM 537 C CA . ARG A 1 70 ? 5.977 -0.110 -26.547 1.00 77.25 70 ARG A CA 1
ATOM 538 C C . ARG A 1 70 ? 7.500 -0.132 -26.387 1.00 77.25 70 ARG A C 1
ATOM 540 O O . ARG A 1 70 ? 8.209 0.325 -27.278 1.00 77.25 70 ARG A O 1
ATOM 547 N N . CYS A 1 71 ? 8.025 -0.608 -25.258 1.00 70.50 71 CYS A N 1
ATOM 548 C CA . CYS A 1 71 ? 9.463 -0.664 -25.023 1.00 70.50 71 CYS A CA 1
ATOM 549 C C . CYS A 1 71 ? 10.083 -1.876 -25.746 1.00 70.50 71 CYS A C 1
ATOM 551 O O . CYS A 1 71 ? 9.582 -2.990 -25.582 1.00 70.50 71 CYS A O 1
ATOM 553 N N . PRO A 1 72 ? 11.229 -1.729 -26.444 1.00 75.44 72 PRO A N 1
ATOM 554 C CA . PRO A 1 72 ? 11.953 -2.862 -27.042 1.00 75.44 72 PRO A CA 1
ATOM 555 C C . PRO A 1 72 ? 12.471 -3.884 -26.009 1.00 75.44 72 PRO A C 1
ATOM 557 O O . PRO A 1 72 ? 12.964 -4.954 -26.369 1.00 75.44 72 PRO A O 1
ATOM 560 N N . HIS A 1 73 ? 12.366 -3.570 -24.716 1.00 73.12 73 HIS A N 1
ATOM 561 C CA . HIS A 1 73 ? 12.720 -4.441 -23.598 1.00 73.12 73 HIS A CA 1
ATOM 562 C C . HIS A 1 73 ? 11.500 -4.905 -22.781 1.00 73.12 73 HIS A C 1
ATOM 564 O O . HIS A 1 73 ? 11.675 -5.320 -21.636 1.00 73.12 73 HIS A O 1
ATOM 570 N N . TYR A 1 74 ? 10.282 -4.847 -23.339 1.00 72.56 74 TYR A N 1
ATOM 571 C CA . TYR A 1 74 ? 9.073 -5.384 -22.702 1.00 72.56 74 TYR A CA 1
ATOM 572 C C . TYR A 1 74 ? 9.293 -6.815 -22.181 1.00 72.56 74 TYR A C 1
ATOM 574 O O . TYR A 1 74 ? 9.876 -7.659 -22.867 1.00 72.56 74 TYR A O 1
ATOM 582 N N . GLY A 1 75 ? 8.878 -7.070 -20.937 1.00 65.50 75 GLY A N 1
ATOM 583 C CA . GLY A 1 75 ? 9.025 -8.370 -20.273 1.00 65.50 75 GLY A CA 1
ATOM 584 C C . GLY A 1 75 ? 10.458 -8.750 -19.868 1.00 65.50 75 GLY A C 1
ATOM 585 O O . GLY A 1 75 ? 10.656 -9.791 -19.248 1.00 65.50 75 GLY A O 1
ATOM 586 N N . LYS A 1 76 ? 11.467 -7.923 -20.172 1.00 76.12 76 LYS A N 1
ATOM 587 C CA . LYS A 1 76 ? 12.857 -8.096 -19.711 1.00 76.12 76 LYS A CA 1
ATOM 588 C C . LYS A 1 76 ? 13.160 -7.148 -18.556 1.00 76.12 76 LYS A C 1
ATOM 590 O O . LYS A 1 76 ? 12.402 -6.204 -18.321 1.00 76.12 76 LYS A O 1
ATOM 595 N N . LYS A 1 77 ? 14.285 -7.382 -17.858 1.00 68.62 77 LYS A N 1
ATOM 596 C CA . LYS A 1 77 ? 14.735 -6.500 -16.770 1.00 68.62 77 LYS A CA 1
ATOM 597 C C . LYS A 1 77 ? 14.731 -5.040 -17.227 1.00 68.62 77 LYS A C 1
ATOM 599 O O . LYS A 1 77 ? 15.404 -4.709 -18.208 1.00 68.62 77 LYS A O 1
ATOM 604 N N . CYS A 1 78 ? 13.966 -4.189 -16.548 1.00 65.81 78 CYS A N 1
ATOM 605 C CA . CYS A 1 78 ? 13.852 -2.783 -16.917 1.00 65.81 78 CYS A CA 1
ATOM 606 C C . CYS A 1 78 ? 15.178 -2.078 -16.601 1.00 65.81 78 CYS A C 1
ATOM 608 O O . CYS A 1 78 ? 15.546 -1.922 -15.444 1.00 65.81 78 CYS A O 1
ATOM 610 N N . LYS A 1 79 ? 15.920 -1.659 -17.633 1.00 62.25 79 LYS A N 1
ATOM 611 C CA . LYS A 1 79 ? 17.191 -0.929 -17.468 1.00 62.25 79 LYS A CA 1
ATOM 612 C C . LYS A 1 79 ? 17.020 0.587 -17.329 1.00 62.25 79 LYS A C 1
ATOM 614 O O . LYS A 1 79 ? 18.023 1.297 -17.338 1.00 62.25 79 LYS A O 1
ATOM 619 N N . MET A 1 80 ? 15.786 1.091 -17.245 1.00 57.19 80 MET A N 1
ATOM 620 C CA . MET A 1 80 ? 15.555 2.519 -17.021 1.00 57.19 80 MET A CA 1
ATOM 621 C C . MET A 1 80 ? 15.896 2.844 -15.565 1.00 57.19 80 MET A C 1
ATOM 623 O O . MET A 1 80 ? 15.090 2.610 -14.668 1.00 57.19 80 MET A O 1
ATOM 627 N N . ARG A 1 81 ? 17.149 3.273 -15.372 1.00 51.16 81 ARG A N 1
ATOM 628 C CA . ARG A 1 81 ? 17.638 3.964 -14.177 1.00 51.16 81 ARG A CA 1
ATOM 629 C C . ARG A 1 81 ? 16.960 5.316 -14.037 1.00 51.16 81 ARG A C 1
ATOM 631 O O . ARG A 1 81 ? 16.799 5.978 -15.086 1.00 51.16 81 ARG A O 1
#

Foldseek 3Di:
DDADDPVNLVVLVVLLPPAAAPSLVVSLVVLVVNLVRCVVVVHDPVSNVSSVVSNVSSVVRNPQADCPPPDPRHRHRDPPD

Mean predicted aligned error: 6.85 Å

Organism: NCBI:txid938273

pLDDT: mean 83.87, std 10.41, range [51.16, 94.5]

Radius of gyration: 14.54 Å; Cα contacts (8 Å, |Δi|>4): 79; chains: 1; bounding box: 31×18×47 Å

Secondary structure (DSSP, 8-state):
-PPPPHHHHHHHHHHHTT--THHHHHHHHHHHHHHHHHHHTT--HHHHHHHHHHHHHHHHHT--BB--TTSTTBTSB----

Nearest PDB structures (foldseek):
  6hq6-assembly1_B  TM=9.490E-01  e=4.322E+00  metagenome
  4hwi-assembly1_B  TM=8.048E-01  e=5.808E+00  Arabidopsis thaliana
  8j8q-assembly1_C  TM=7.633E-01  e=7.357E+00  Saccharomyces eubayanus

Solvent-accessible surface area (backbone atoms only — not comparable to full-atom values): 4659 Å² total; per-residue (Å²): 131,84,69,73,49,73,65,59,54,49,54,52,51,60,61,52,76,82,43,50,25,72,62,13,44,58,52,35,56,55,49,53,55,47,44,56,36,33,61,76,64,63,57,57,66,71,64,52,52,53,49,53,53,49,48,53,52,24,58,59,29,30,43,58,42,28,80,50,85,85,45,100,49,47,79,33,72,53,80,83,124

Sequence (81 aa):
METITEKEIRDLEERASYIKGEKAKVLKEEVEVAMARAEAAGLGSELIDRLDILLLNLTEASRDVCTNTRCPHYGKKCKMR